Protein AF-A0A1B1MB91-F1 (afdb_monomer)

Secondary structure (DSSP, 8-state):
---------------------PPPPPPTT-TT----PPPHHHHHHHHHHHHHHHHHHHHTT-HHHHHHHHHHHHHHHHHH--HHHHHHHHHHHHHTGGGTTSHHHHHHHHHHHHHHHHHHHH--

Structure (mmCIF, N/CA/C/O backbone):
data_AF-A0A1B1MB91-F1
#
_entry.id   AF-A0A1B1MB91-F1
#
loop_
_atom_site.group_PDB
_atom_site.id
_atom_site.type_symbol
_atom_site.label_atom_id
_atom_site.label_alt_id
_atom_site.label_comp_id
_atom_site.label_asym_id
_atom_site.label_entity_id
_atom_site.label_seq_id
_atom_site.pdbx_PDB_ins_code
_atom_site.Cartn_x
_atom_site.Cartn_y
_atom_site.Cartn_z
_atom_site.occupancy
_atom_site.B_iso_or_equiv
_atom_site.auth_seq_id
_atom_site.auth_comp_id
_atom_site.auth_asym_id
_atom_site.auth_atom_id
_atom_site.pdbx_PDB_model_num
ATOM 1 N N . MET A 1 1 ? -16.618 -46.990 -65.727 1.00 43.12 1 MET A N 1
ATOM 2 C CA . MET A 1 1 ? -15.552 -47.905 -65.265 1.00 43.12 1 MET A CA 1
ATOM 3 C C . MET A 1 1 ? -15.217 -47.585 -63.818 1.00 43.12 1 MET A C 1
ATOM 5 O O . MET A 1 1 ? -15.466 -46.472 -63.380 1.00 43.12 1 MET A O 1
ATOM 9 N N . ALA A 1 2 ? -14.810 -48.610 -63.078 1.00 38.75 2 ALA A N 1
ATOM 10 C CA . ALA A 1 2 ? -14.982 -48.775 -61.641 1.00 38.75 2 ALA A CA 1
ATOM 11 C C . ALA A 1 2 ? -14.114 -47.879 -60.738 1.00 38.75 2 ALA A C 1
ATOM 13 O O . ALA A 1 2 ? -13.019 -47.460 -61.097 1.00 38.75 2 ALA A O 1
ATOM 14 N N . ARG A 1 3 ? -14.653 -47.680 -59.528 1.00 36.09 3 ARG A N 1
ATOM 15 C CA . ARG A 1 3 ? -14.016 -47.194 -58.298 1.00 36.09 3 ARG A CA 1
ATOM 16 C C . ARG A 1 3 ? -12.658 -47.855 -58.026 1.00 36.09 3 ARG A C 1
ATOM 18 O O . ARG A 1 3 ? -12.547 -49.072 -58.129 1.00 36.09 3 ARG A O 1
ATOM 25 N N . LEU A 1 4 ? -11.742 -47.084 -57.441 1.00 42.91 4 LEU A N 1
ATOM 26 C CA . LEU A 1 4 ? -10.888 -47.577 -56.361 1.00 42.91 4 LEU A CA 1
AT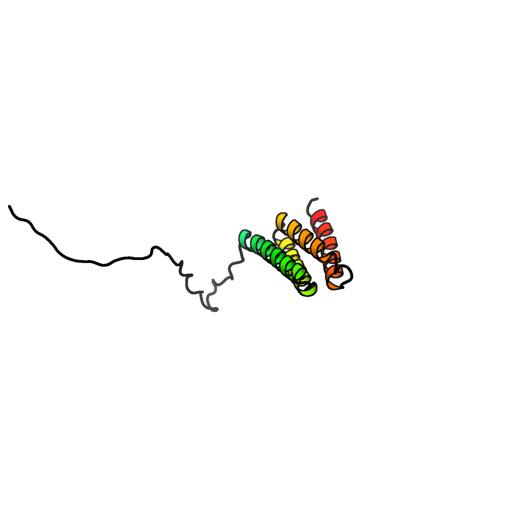OM 27 C C . LEU A 1 4 ? -11.162 -46.738 -55.111 1.00 42.91 4 LEU A C 1
ATOM 29 O O . LEU A 1 4 ? -10.829 -45.561 -55.023 1.00 42.91 4 LEU A O 1
ATOM 33 N N . VAL A 1 5 ? -11.860 -47.383 -54.181 1.00 40.69 5 VAL A N 1
ATOM 34 C CA . VAL A 1 5 ? -12.010 -46.998 -52.780 1.00 40.69 5 VAL A CA 1
ATOM 35 C C . VAL A 1 5 ? -10.723 -47.411 -52.072 1.00 40.69 5 VAL A C 1
ATOM 37 O O . VAL A 1 5 ? -10.333 -48.571 -52.172 1.00 40.69 5 VAL A O 1
ATOM 40 N N . GLN A 1 6 ? -10.100 -46.491 -51.338 1.00 45.09 6 GLN A N 1
ATOM 41 C CA . GLN A 1 6 ? -9.160 -46.828 -50.268 1.00 45.09 6 GLN A CA 1
ATOM 42 C C . GLN A 1 6 ? -9.819 -46.491 -48.918 1.00 45.09 6 GLN A C 1
ATOM 44 O O . GLN A 1 6 ? -10.372 -45.395 -48.784 1.00 45.09 6 GLN A O 1
ATOM 49 N N . PRO A 1 7 ? -9.816 -47.416 -47.940 1.00 42.47 7 PRO A N 1
ATOM 50 C CA . PRO A 1 7 ? -10.467 -47.241 -46.650 1.00 42.47 7 PRO A CA 1
ATOM 51 C C . PRO A 1 7 ? -9.495 -46.786 -45.549 1.00 42.47 7 PRO A C 1
ATOM 53 O O . PRO A 1 7 ? -8.340 -47.194 -45.508 1.00 42.47 7 PRO A O 1
ATOM 56 N N . GLY A 1 8 ? -10.047 -46.057 -44.577 1.00 36.44 8 GLY A N 1
ATOM 57 C CA . GLY A 1 8 ? -9.694 -46.229 -43.167 1.00 36.44 8 GLY A CA 1
ATOM 58 C C . GLY A 1 8 ? -8.633 -45.295 -42.587 1.00 36.44 8 GLY A C 1
ATOM 59 O O . GLY A 1 8 ? -7.445 -45.563 -42.677 1.00 36.44 8 GLY A O 1
ATOM 60 N N . ALA A 1 9 ? -9.091 -44.295 -41.831 1.00 38.28 9 ALA A N 1
ATOM 61 C CA . ALA A 1 9 ? -8.633 -44.082 -40.455 1.00 38.28 9 ALA A CA 1
ATOM 62 C C . ALA A 1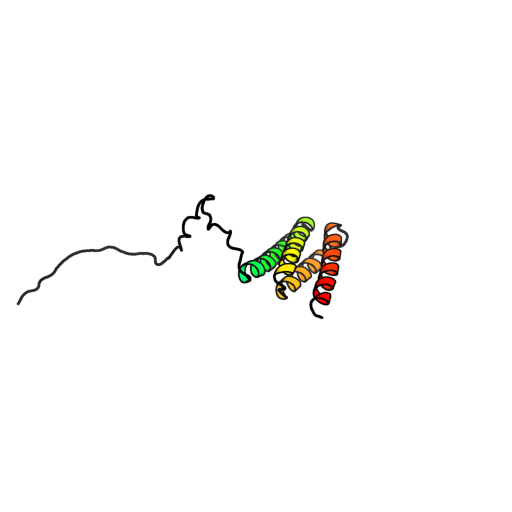 9 ? -9.557 -43.070 -39.766 1.00 38.28 9 ALA A C 1
ATOM 64 O O . ALA A 1 9 ? -9.400 -41.858 -39.883 1.00 38.28 9 ALA A O 1
ATOM 65 N N . ALA A 1 10 ? -10.534 -43.587 -39.025 1.00 45.62 10 ALA A N 1
ATOM 66 C CA . ALA A 1 10 ? -11.162 -42.829 -37.960 1.00 45.62 10 ALA A CA 1
ATOM 67 C C . ALA A 1 10 ? -10.105 -42.529 -36.888 1.00 45.62 10 ALA A C 1
ATOM 69 O O . ALA A 1 10 ? -9.483 -43.455 -36.368 1.00 45.62 10 ALA A O 1
ATOM 70 N N . ARG A 1 11 ? -9.932 -41.261 -36.517 1.00 40.66 11 ARG A N 1
ATOM 71 C CA . ARG A 1 11 ? -9.507 -40.895 -35.163 1.00 40.66 11 ARG A CA 1
ATOM 72 C C . ARG A 1 11 ? -9.838 -39.437 -34.897 1.00 40.66 11 ARG A C 1
ATOM 74 O O . ARG A 1 11 ? -9.354 -38.541 -35.578 1.00 40.66 11 ARG A O 1
ATOM 81 N N . GLY A 1 12 ? -10.713 -39.243 -33.916 1.00 44.34 12 GLY A N 1
ATOM 82 C CA . GLY A 1 12 ? -11.020 -37.935 -33.371 1.00 44.34 12 GLY A CA 1
ATOM 83 C C . GLY A 1 12 ? -9.781 -37.261 -32.786 1.00 44.34 12 GLY A C 1
ATOM 84 O O . GLY A 1 12 ? -8.895 -37.917 -32.248 1.00 44.34 12 GLY A O 1
ATOM 85 N N . LEU A 1 13 ? -9.783 -35.941 -32.896 1.00 45.41 13 LEU A N 1
ATOM 86 C CA . LEU A 1 13 ? -8.983 -34.962 -32.164 1.00 45.41 13 LEU A CA 1
ATOM 87 C C . LEU A 1 13 ? -9.951 -33.773 -32.035 1.00 45.41 13 LEU A C 1
ATOM 89 O O . LEU A 1 13 ? -10.164 -33.053 -33.000 1.00 45.41 13 LEU A O 1
ATOM 93 N N . GLN A 1 14 ? -10.828 -33.681 -31.032 1.00 45.28 14 GLN A N 1
ATOM 94 C CA . GLN A 1 14 ? -10.548 -33.480 -29.607 1.00 45.28 14 GLN A CA 1
ATOM 95 C C . GLN A 1 14 ? -9.486 -32.403 -29.372 1.00 45.28 14 GLN A C 1
ATOM 97 O O . GLN A 1 14 ? -8.299 -32.635 -29.554 1.00 45.28 14 GLN A O 1
ATOM 102 N N . GLY A 1 15 ? -9.965 -31.246 -28.905 1.00 42.81 15 GLY A N 1
ATOM 103 C CA . GLY A 1 15 ? -9.252 -30.415 -27.941 1.00 42.81 15 GLY A CA 1
ATOM 104 C C . GLY A 1 15 ? -8.083 -29.606 -28.483 1.00 42.81 15 GLY A C 1
ATOM 105 O O . GLY A 1 15 ? -6.936 -29.863 -28.142 1.00 42.81 15 GLY A O 1
ATOM 106 N N . GLN A 1 16 ? -8.382 -28.529 -29.201 1.00 44.25 16 GLN A N 1
ATOM 107 C CA . GLN A 1 16 ? -7.479 -27.382 -29.305 1.00 44.25 16 GLN A CA 1
ATOM 108 C C . GLN A 1 16 ? -7.445 -26.614 -27.970 1.00 44.25 16 GLN A C 1
ATOM 110 O O . GLN A 1 16 ? -7.954 -25.508 -27.840 1.00 44.25 16 GLN A O 1
ATOM 115 N N . HIS A 1 17 ? -6.848 -27.236 -26.957 1.00 38.62 17 HIS A N 1
ATOM 116 C CA . HIS A 1 17 ? -6.293 -26.545 -25.802 1.00 38.62 17 HIS A CA 1
ATOM 117 C C . HIS A 1 17 ? -4.788 -26.762 -25.866 1.00 38.62 17 HIS A C 1
ATOM 119 O O . HIS A 1 17 ? -4.260 -27.743 -25.345 1.00 38.62 17 HIS A O 1
ATOM 125 N N . ALA A 1 18 ? -4.101 -25.854 -26.559 1.00 37.78 18 ALA A N 1
ATOM 126 C CA . ALA A 1 18 ? -2.661 -25.712 -26.442 1.00 37.78 18 ALA A CA 1
ATOM 127 C C . ALA A 1 18 ? -2.361 -25.296 -24.996 1.00 37.78 18 ALA A C 1
ATOM 129 O O . ALA A 1 18 ? -2.372 -24.119 -24.647 1.00 37.78 18 ALA A O 1
ATOM 130 N N . VAL A 1 19 ? -2.170 -26.283 -24.122 1.00 46.06 19 VAL A N 1
ATOM 131 C CA . VAL A 1 19 ? -1.533 -26.065 -22.829 1.00 46.06 19 VAL A CA 1
ATOM 132 C C . VAL A 1 19 ? -0.081 -25.789 -23.174 1.00 46.06 19 VAL A C 1
ATOM 134 O O . VAL A 1 19 ? 0.657 -26.697 -23.551 1.00 46.06 19 VAL A O 1
ATOM 137 N N . GLU A 1 20 ? 0.292 -24.514 -23.164 1.00 47.09 20 GLU A N 1
ATOM 138 C CA . GLU A 1 20 ? 1.656 -24.068 -23.401 1.00 47.09 20 GLU A CA 1
ATOM 139 C C . GLU A 1 20 ? 2.560 -24.691 -22.334 1.00 47.09 20 GLU A C 1
ATOM 141 O O . GLU A 1 20 ? 2.661 -24.230 -21.194 1.00 47.09 20 GLU A O 1
ATOM 146 N N . GLY A 1 21 ? 3.148 -25.833 -22.692 1.00 42.62 21 GLY A N 1
ATOM 147 C CA . GLY A 1 21 ? 4.100 -26.555 -21.876 1.00 42.62 21 GLY A CA 1
ATOM 148 C C . GLY A 1 21 ? 5.309 -25.664 -21.676 1.00 42.62 21 GLY A C 1
ATOM 149 O O . GLY A 1 21 ? 6.123 -25.495 -22.581 1.00 42.62 21 GLY A O 1
ATOM 150 N N . ARG A 1 22 ? 5.420 -25.073 -20.484 1.00 54.06 22 ARG A N 1
ATOM 151 C CA . ARG A 1 22 ? 6.628 -24.367 -20.069 1.00 54.06 22 ARG A CA 1
ATOM 152 C C . ARG A 1 22 ? 7.818 -25.311 -20.296 1.00 54.06 22 ARG A C 1
ATOM 154 O O . ARG A 1 22 ? 7.792 -26.409 -19.736 1.00 54.06 22 ARG A O 1
ATOM 161 N N . PRO A 1 23 ? 8.834 -24.924 -21.093 1.00 56.25 23 PRO A N 1
ATOM 162 C CA . PRO A 1 23 ? 10.011 -25.761 -21.281 1.00 56.25 23 PRO A CA 1
ATOM 163 C C . PRO A 1 23 ? 10.615 -26.101 -19.910 1.00 56.25 23 PRO A C 1
ATOM 165 O O . PRO A 1 23 ? 10.542 -25.264 -18.997 1.00 56.25 23 PRO A O 1
ATOM 168 N N . PRO A 1 24 ? 11.169 -27.316 -19.729 1.00 57.56 24 PRO A N 1
ATOM 169 C CA . PRO A 1 24 ? 11.771 -27.706 -18.462 1.00 57.56 24 PRO A CA 1
ATOM 170 C C . PRO A 1 24 ? 12.836 -26.676 -18.082 1.00 57.56 24 PRO A C 1
ATOM 172 O O . PRO A 1 24 ? 13.654 -26.280 -18.914 1.00 57.56 24 PRO A O 1
ATOM 175 N N . ALA A 1 25 ? 12.783 -26.192 -16.840 1.00 60.03 25 ALA A N 1
ATOM 176 C CA . ALA A 1 25 ? 13.737 -25.199 -16.371 1.00 60.03 25 ALA A CA 1
ATOM 177 C C . ALA A 1 25 ? 15.161 -25.781 -16.470 1.00 60.03 25 ALA A C 1
ATOM 179 O O . ALA A 1 25 ? 15.373 -26.907 -16.003 1.00 60.03 25 ALA A O 1
ATOM 180 N N . PRO A 1 26 ? 16.133 -25.057 -17.058 1.00 61.66 26 PRO A N 1
ATOM 181 C CA . PRO A 1 26 ? 17.517 -25.506 -17.053 1.00 61.66 26 PRO A CA 1
ATOM 182 C C . PRO A 1 26 ? 17.988 -25.639 -15.601 1.00 61.66 26 PRO A C 1
ATOM 184 O O . PRO A 1 26 ? 17.687 -24.796 -14.751 1.00 61.66 26 PRO A O 1
ATOM 187 N N . GLY A 1 27 ? 18.673 -26.742 -15.299 1.00 66.31 27 GLY A N 1
ATOM 188 C CA . GLY A 1 27 ? 19.151 -27.032 -13.950 1.00 66.31 27 GLY A CA 1
ATOM 189 C C . GLY A 1 27 ? 20.165 -25.990 -13.451 1.00 66.31 27 GLY A C 1
ATOM 190 O O . GLY A 1 27 ? 20.774 -25.280 -14.250 1.00 66.31 27 GLY A O 1
ATOM 191 N N . PRO A 1 28 ? 20.429 -25.933 -12.133 1.00 62.56 28 PRO A N 1
ATOM 192 C CA . PRO A 1 28 ? 21.251 -24.899 -11.483 1.00 62.56 28 PRO A CA 1
ATOM 193 C C . PRO A 1 28 ? 22.738 -24.871 -11.898 1.00 62.56 28 PRO A C 1
ATOM 195 O O . PRO A 1 28 ? 23.516 -24.119 -11.319 1.00 62.56 28 PRO A O 1
ATOM 198 N N . ARG A 1 29 ? 23.152 -25.696 -12.871 1.00 63.41 29 ARG A N 1
ATOM 199 C CA . ARG A 1 29 ? 24.528 -25.796 -13.383 1.00 63.41 29 ARG A CA 1
ATOM 200 C C . ARG A 1 29 ? 24.713 -25.196 -14.782 1.00 63.41 29 ARG A C 1
ATOM 202 O O . ARG A 1 29 ? 25.818 -25.264 -15.305 1.00 63.41 29 ARG A O 1
ATOM 209 N N . ASP A 1 30 ? 23.666 -24.632 -15.385 1.00 60.53 30 ASP A N 1
ATOM 210 C CA . ASP A 1 30 ? 23.772 -23.934 -16.668 1.00 60.53 30 ASP A CA 1
ATOM 211 C C . ASP A 1 30 ? 24.321 -22.500 -16.460 1.00 60.53 30 ASP A C 1
ATOM 213 O O . ASP A 1 30 ? 23.675 -21.703 -15.772 1.00 60.53 30 ASP A O 1
ATOM 217 N N . PRO A 1 31 ? 25.484 -22.125 -17.036 1.00 58.38 31 PRO A N 1
ATOM 218 C CA . PRO A 1 31 ? 26.018 -20.761 -16.957 1.00 58.38 31 PRO A CA 1
ATOM 219 C C . PRO A 1 31 ? 25.090 -19.695 -17.568 1.00 58.38 31 PRO A C 1
ATOM 221 O O . PRO A 1 31 ? 25.231 -18.509 -17.263 1.00 58.38 31 PRO A O 1
ATOM 224 N N . ALA A 1 32 ? 24.146 -20.099 -18.426 1.00 59.53 32 ALA A N 1
ATOM 225 C CA . ALA A 1 32 ? 23.151 -19.232 -19.049 1.00 59.53 32 ALA A CA 1
ATOM 226 C C . ALA A 1 32 ? 21.882 -19.046 -18.199 1.00 59.53 32 ALA A C 1
ATOM 228 O O . ALA A 1 32 ? 21.032 -18.217 -18.542 1.00 59.53 32 ALA A O 1
ATOM 229 N N . TRP A 1 33 ? 21.745 -19.755 -17.070 1.00 56.50 33 TRP A N 1
ATOM 230 C CA . TRP A 1 33 ? 20.660 -19.508 -16.126 1.00 56.50 33 TRP A CA 1
ATOM 231 C C . TRP A 1 33 ? 20.865 -18.128 -15.475 1.00 56.50 33 TRP A C 1
ATOM 233 O O . TRP A 1 33 ? 21.611 -17.919 -14.519 1.00 56.50 33 TRP A O 1
ATOM 243 N N . ARG A 1 34 ? 20.181 -17.125 -16.025 1.00 61.41 34 ARG A N 1
ATOM 244 C CA . ARG A 1 34 ? 19.869 -15.890 -15.310 1.00 61.41 34 ARG A CA 1
ATOM 245 C C . ARG A 1 34 ? 18.376 -15.920 -15.014 1.00 61.41 34 ARG A C 1
ATOM 247 O O . ARG A 1 34 ? 17.597 -16.036 -15.962 1.00 61.41 34 ARG A O 1
ATOM 254 N N . PRO A 1 35 ? 17.942 -15.806 -13.745 1.00 61.84 35 PRO A N 1
ATOM 255 C CA . PRO A 1 35 ? 16.523 -15.717 -13.447 1.00 61.84 35 PRO A CA 1
ATOM 256 C C . PRO A 1 35 ? 15.934 -14.553 -14.242 1.00 61.84 35 PRO A C 1
ATOM 258 O O . PRO A 1 35 ? 16.396 -13.411 -14.147 1.00 61.84 35 PRO A O 1
ATOM 261 N N . ARG A 1 36 ? 14.938 -14.866 -15.076 1.00 60.38 36 ARG A N 1
ATOM 262 C CA . ARG A 1 36 ? 14.258 -13.890 -15.921 1.00 60.38 36 ARG A CA 1
ATOM 263 C C . ARG A 1 36 ? 13.652 -12.835 -15.001 1.00 60.38 36 ARG A C 1
ATOM 265 O O . ARG A 1 36 ? 12.711 -13.117 -14.261 1.00 60.38 36 ARG A O 1
ATOM 272 N N . ARG A 1 37 ? 14.215 -11.622 -15.008 1.00 56.53 37 ARG A N 1
ATOM 273 C CA . ARG A 1 37 ? 13.642 -10.500 -14.259 1.00 56.53 37 ARG A CA 1
ATOM 274 C C . ARG A 1 37 ? 12.207 -10.304 -14.761 1.00 56.53 37 ARG A C 1
ATOM 276 O O . ARG A 1 37 ? 12.006 -10.301 -15.978 1.00 56.53 37 ARG A O 1
ATOM 283 N N . PRO A 1 38 ? 11.206 -10.164 -13.876 1.00 58.31 38 PRO A N 1
ATOM 284 C CA . PRO A 1 38 ? 9.846 -9.913 -14.326 1.00 58.31 38 PRO A CA 1
ATOM 285 C C . PRO A 1 38 ? 9.835 -8.628 -15.158 1.00 58.31 38 PRO A C 1
ATOM 287 O O . PRO A 1 38 ? 10.441 -7.629 -14.754 1.00 58.31 38 PRO A O 1
ATOM 290 N N . GLY A 1 39 ? 9.194 -8.699 -16.328 1.00 59.16 39 GLY A N 1
ATOM 291 C CA . GLY A 1 39 ? 8.951 -7.544 -17.191 1.00 59.16 39 GLY A CA 1
ATOM 292 C C . GLY A 1 39 ? 8.076 -6.494 -16.493 1.00 59.16 39 GLY A C 1
ATOM 293 O O . GLY A 1 39 ? 7.443 -6.821 -15.484 1.00 59.16 39 GLY A O 1
ATOM 294 N N . PRO A 1 40 ? 8.052 -5.253 -17.001 1.00 57.25 40 PRO A N 1
ATOM 295 C CA . PRO A 1 40 ? 7.367 -4.115 -16.376 1.00 57.25 40 PRO A CA 1
ATOM 296 C C . PRO A 1 40 ? 5.883 -4.403 -16.095 1.00 57.25 40 PRO A C 1
ATOM 298 O O . PRO A 1 40 ? 5.468 -4.340 -14.942 1.00 57.25 40 PRO A O 1
ATOM 301 N N . GLU A 1 41 ? 5.163 -4.947 -17.077 1.00 60.94 41 GLU A N 1
ATOM 302 C CA . GLU A 1 41 ? 3.771 -5.426 -16.980 1.00 60.94 41 GLU A CA 1
ATOM 303 C C . GLU A 1 41 ? 3.492 -6.332 -15.757 1.00 60.94 41 GLU A C 1
ATOM 305 O O . GLU A 1 41 ? 2.490 -6.191 -15.060 1.00 60.94 41 GLU A O 1
ATOM 310 N N . ARG A 1 42 ? 4.414 -7.254 -15.438 1.00 60.94 42 ARG A N 1
ATOM 311 C CA . ARG A 1 42 ? 4.287 -8.192 -14.311 1.00 60.94 42 ARG A CA 1
ATOM 312 C C . ARG A 1 42 ? 4.577 -7.517 -12.976 1.00 60.94 42 ARG A C 1
ATOM 314 O O . ARG A 1 42 ? 4.083 -7.971 -11.950 1.00 60.94 42 ARG A O 1
ATOM 321 N N . ARG A 1 43 ? 5.398 -6.465 -12.972 1.00 61.50 43 ARG A N 1
ATOM 322 C CA . ARG A 1 43 ? 5.700 -5.679 -11.770 1.00 61.50 43 ARG A CA 1
ATOM 323 C C . ARG A 1 43 ? 4.567 -4.709 -11.453 1.00 61.50 43 ARG A C 1
ATOM 325 O O . ARG A 1 43 ? 4.223 -4.575 -10.287 1.00 61.50 43 ARG A O 1
ATOM 332 N N . GLU A 1 44 ? 3.976 -4.102 -12.478 1.00 65.50 44 GLU A N 1
ATOM 333 C CA . GLU A 1 44 ? 2.789 -3.247 -12.379 1.00 65.50 44 GLU A CA 1
ATOM 334 C C . GLU A 1 44 ? 1.580 -4.045 -11.875 1.00 65.50 44 GLU A C 1
ATOM 336 O O . GLU A 1 44 ? 0.954 -3.658 -10.889 1.00 65.50 44 GLU A O 1
ATOM 341 N N . ALA A 1 45 ? 1.322 -5.220 -12.463 1.00 71.00 45 ALA A N 1
ATOM 342 C CA . ALA A 1 45 ? 0.269 -6.122 -11.998 1.00 71.00 45 ALA A CA 1
ATOM 343 C C . ALA A 1 45 ? 0.481 -6.571 -10.540 1.00 71.00 45 ALA A C 1
ATOM 345 O O . ALA A 1 45 ? -0.480 -6.673 -9.782 1.00 71.00 45 ALA A O 1
ATOM 346 N N . ALA A 1 46 ? 1.732 -6.795 -10.116 1.00 76.12 46 ALA A N 1
ATOM 347 C CA . ALA A 1 46 ? 2.033 -7.163 -8.733 1.00 76.12 46 ALA A CA 1
ATOM 348 C C . ALA A 1 46 ? 1.657 -6.057 -7.734 1.00 76.12 46 ALA A C 1
ATOM 350 O O . ALA A 1 46 ? 1.121 -6.365 -6.674 1.00 76.12 46 ALA A O 1
ATOM 351 N N . THR A 1 47 ? 1.887 -4.783 -8.069 1.00 77.56 47 THR A N 1
ATOM 352 C CA . THR A 1 47 ? 1.459 -3.655 -7.227 1.00 77.56 47 THR A CA 1
ATOM 353 C C . THR A 1 47 ? -0.058 -3.621 -7.064 1.00 77.56 47 THR A C 1
ATOM 355 O O . THR A 1 47 ? -0.543 -3.445 -5.949 1.00 77.56 47 THR A O 1
ATOM 358 N N . VAL A 1 48 ? -0.805 -3.811 -8.155 1.00 79.31 48 VAL A N 1
ATOM 359 C CA . VAL A 1 48 ? -2.276 -3.810 -8.123 1.00 79.31 48 VAL A CA 1
ATOM 360 C C . VAL A 1 48 ? -2.796 -4.952 -7.250 1.00 79.31 48 VAL A C 1
ATOM 362 O O . VAL A 1 48 ? -3.575 -4.706 -6.336 1.00 79.31 48 VAL A O 1
ATOM 365 N N . ILE A 1 49 ? -2.280 -6.171 -7.442 1.00 85.81 49 ILE A N 1
ATOM 366 C CA . ILE A 1 49 ? -2.665 -7.348 -6.646 1.00 85.81 49 ILE A CA 1
ATOM 367 C C . ILE A 1 49 ? -2.371 -7.137 -5.154 1.00 85.81 49 ILE A C 1
ATOM 369 O O . ILE A 1 49 ? -3.189 -7.488 -4.308 1.00 85.81 49 ILE A O 1
ATOM 373 N N . LEU A 1 50 ? -1.215 -6.557 -4.813 1.00 85.62 50 LEU A N 1
ATOM 374 C CA . LEU A 1 50 ? -0.864 -6.257 -3.422 1.00 85.62 50 LEU A CA 1
ATOM 375 C C . LEU A 1 50 ? -1.795 -5.199 -2.811 1.00 85.62 50 LEU A C 1
ATOM 377 O O . LEU A 1 50 ? -2.162 -5.325 -1.646 1.00 85.62 50 LEU A O 1
ATOM 381 N N . GLY A 1 51 ? -2.201 -4.190 -3.585 1.00 84.75 51 GLY A N 1
ATOM 382 C CA . GLY A 1 51 ? -3.190 -3.200 -3.154 1.00 84.75 51 GLY A CA 1
ATOM 383 C C . GLY A 1 51 ? -4.570 -3.814 -2.912 1.00 84.75 51 GLY A C 1
ATOM 384 O O . GLY A 1 51 ? -5.187 -3.546 -1.885 1.00 84.75 51 GLY A O 1
ATOM 385 N N . ASP A 1 52 ? -5.024 -4.685 -3.812 1.00 87.19 52 ASP A N 1
ATOM 386 C CA . ASP A 1 52 ? -6.324 -5.347 -3.684 1.00 87.19 52 ASP A CA 1
ATOM 387 C C . ASP A 1 52 ? -6.346 -6.319 -2.483 1.00 87.19 52 ASP A C 1
ATOM 389 O O . ASP A 1 52 ? -7.315 -6.337 -1.726 1.00 87.19 52 ASP A O 1
ATOM 393 N N . LEU A 1 53 ? -5.258 -7.062 -2.231 1.00 89.06 53 LEU A N 1
ATOM 394 C CA . LEU A 1 53 ? -5.119 -7.890 -1.022 1.00 89.06 53 LEU A CA 1
ATOM 395 C C . LEU A 1 53 ? -5.167 -7.044 0.252 1.00 89.06 53 LEU A C 1
ATOM 397 O O . LEU A 1 53 ? -5.865 -7.398 1.196 1.00 89.06 53 LEU A O 1
ATOM 401 N N . ALA A 1 54 ? -4.475 -5.904 0.275 1.00 86.12 54 ALA A N 1
ATOM 402 C CA . ALA A 1 54 ? -4.508 -5.013 1.429 1.00 86.12 54 ALA A CA 1
ATOM 403 C C . ALA A 1 54 ? -5.925 -4.486 1.719 1.00 86.12 54 ALA A C 1
ATOM 405 O O . ALA A 1 54 ? -6.299 -4.346 2.883 1.00 86.12 54 ALA A O 1
ATOM 406 N N . ALA A 1 55 ? -6.724 -4.233 0.677 1.00 85.19 55 ALA A N 1
ATOM 407 C CA . ALA A 1 55 ? -8.117 -3.817 0.821 1.00 85.19 55 ALA A CA 1
ATOM 408 C C . ALA A 1 55 ? -9.003 -4.935 1.397 1.00 85.19 55 ALA A C 1
ATOM 410 O O . ALA A 1 55 ? -9.854 -4.658 2.241 1.00 85.19 55 ALA A O 1
ATOM 411 N N . VAL A 1 56 ? -8.781 -6.191 0.988 1.00 91.06 56 VAL A N 1
ATOM 412 C CA . VAL A 1 56 ? -9.484 -7.356 1.554 1.00 91.06 56 VAL A CA 1
ATOM 413 C C . VAL A 1 56 ? -9.194 -7.495 3.048 1.00 91.06 56 VAL A C 1
ATOM 415 O O . VAL A 1 56 ? -10.132 -7.612 3.831 1.00 91.06 56 VAL A O 1
ATOM 418 N N . GLU A 1 57 ? -7.927 -7.415 3.458 1.00 88.94 57 GLU A N 1
ATOM 419 C CA . GLU A 1 57 ? -7.559 -7.534 4.877 1.00 88.94 57 GLU A CA 1
ATOM 420 C C . GLU A 1 57 ? -8.089 -6.360 5.714 1.00 88.94 57 GLU A C 1
ATOM 422 O O . GLU A 1 57 ? -8.579 -6.550 6.827 1.00 88.94 57 GLU A O 1
ATOM 427 N N . ALA A 1 58 ? -8.078 -5.141 5.160 1.00 84.38 58 ALA A N 1
ATOM 428 C CA . ALA A 1 58 ? -8.672 -3.982 5.823 1.00 84.38 58 ALA A CA 1
ATOM 429 C C . ALA A 1 58 ? -10.188 -4.158 6.020 1.00 84.38 58 ALA A C 1
ATOM 431 O O . ALA A 1 58 ? -10.710 -3.841 7.088 1.00 84.38 58 ALA A O 1
ATOM 432 N N . ALA A 1 59 ? -10.889 -4.705 5.021 1.00 84.94 59 ALA A N 1
ATOM 433 C CA . ALA A 1 59 ? -12.310 -5.032 5.124 1.00 84.94 59 ALA A CA 1
ATOM 434 C C . ALA A 1 59 ? -12.586 -6.178 6.115 1.00 84.94 59 ALA A C 1
ATOM 436 O O . ALA A 1 59 ? -13.654 -6.214 6.722 1.00 84.94 59 ALA A O 1
ATOM 437 N N . ALA A 1 60 ? -11.623 -7.082 6.311 1.00 88.44 60 ALA A N 1
ATOM 438 C CA . ALA A 1 60 ? -11.669 -8.142 7.316 1.00 88.44 60 ALA A CA 1
ATOM 439 C C . ALA A 1 60 ? -11.283 -7.671 8.735 1.00 88.44 60 ALA A C 1
ATOM 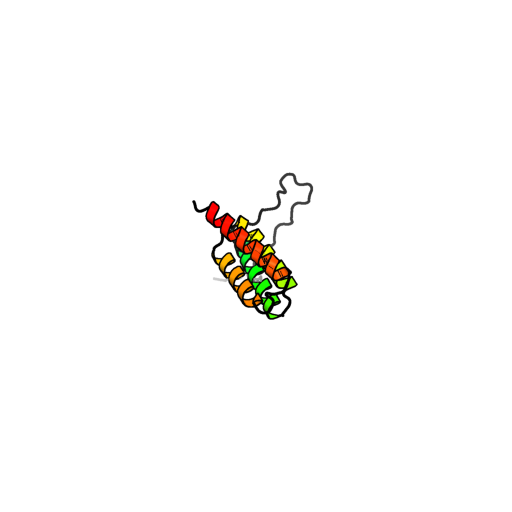441 O O . ALA A 1 60 ? -11.250 -8.487 9.654 1.00 88.44 60 ALA A O 1
ATOM 442 N N . SER A 1 61 ? -11.004 -6.374 8.931 1.00 85.25 61 SER A N 1
ATOM 443 C CA . SER A 1 61 ? -10.491 -5.809 10.188 1.00 85.25 61 SER A CA 1
ATOM 444 C C . SER A 1 61 ? -9.175 -6.444 10.666 1.00 85.25 61 SER A C 1
ATOM 446 O O . SER A 1 61 ? -8.919 -6.491 11.869 1.00 85.25 61 SER A O 1
ATOM 448 N N . ASP A 1 62 ? -8.312 -6.870 9.734 1.00 89.81 62 ASP A N 1
ATOM 449 C CA . ASP A 1 62 ? -6.906 -7.210 9.994 1.00 89.81 62 ASP A CA 1
ATOM 450 C C . ASP A 1 62 ? -5.987 -6.061 9.517 1.00 89.81 62 ASP A C 1
ATOM 452 O O . ASP A 1 62 ? -5.440 -6.082 8.403 1.00 89.81 62 ASP A O 1
ATOM 456 N N . PRO A 1 63 ? -5.807 -5.005 10.337 1.00 84.25 63 PRO A N 1
ATOM 457 C CA . PRO A 1 63 ? -5.001 -3.850 9.959 1.00 84.25 63 PRO A CA 1
ATOM 458 C C . PRO A 1 63 ? -3.510 -4.188 9.812 1.00 84.25 63 PRO A C 1
ATOM 460 O O . PRO A 1 63 ? -2.809 -3.526 9.044 1.00 84.25 63 PRO A O 1
ATOM 463 N N . GLU A 1 64 ? -2.999 -5.214 10.498 1.00 88.31 64 GLU A N 1
ATOM 464 C CA . GLU A 1 64 ? -1.597 -5.622 10.380 1.00 88.31 64 GLU A CA 1
ATOM 465 C C . GLU A 1 64 ? -1.309 -6.264 9.022 1.00 88.31 64 GLU A C 1
ATOM 467 O O . GLU A 1 64 ? -0.331 -5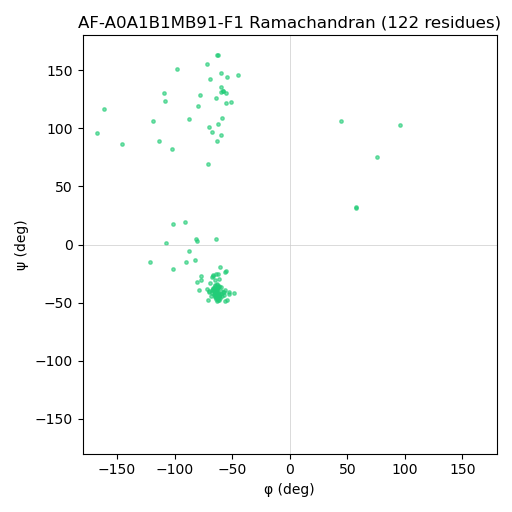.900 8.358 1.00 88.31 64 GLU A O 1
ATOM 472 N N . ALA A 1 65 ? -2.152 -7.203 8.582 1.00 86.81 65 ALA A N 1
ATOM 473 C CA . ALA A 1 65 ? -2.015 -7.818 7.268 1.00 86.81 65 ALA A CA 1
ATOM 474 C C . ALA A 1 65 ? -2.202 -6.786 6.149 1.00 86.81 65 ALA A C 1
ATOM 476 O O . ALA A 1 65 ? -1.383 -6.742 5.223 1.00 86.81 65 ALA A O 1
ATOM 477 N N . ALA A 1 66 ? -3.185 -5.892 6.288 1.00 86.06 66 ALA A N 1
ATOM 478 C CA . ALA A 1 66 ? -3.401 -4.791 5.356 1.00 86.06 66 ALA A CA 1
ATOM 479 C C . ALA A 1 66 ? -2.152 -3.905 5.211 1.00 86.06 66 ALA A C 1
ATOM 481 O O . ALA A 1 66 ? -1.683 -3.660 4.095 1.00 86.06 66 ALA A O 1
ATOM 482 N N . CYS A 1 67 ? -1.547 -3.486 6.328 1.00 87.50 67 CYS A N 1
ATOM 483 C CA . CYS A 1 67 ? -0.342 -2.655 6.303 1.00 87.50 67 CYS A CA 1
ATOM 484 C C . CYS A 1 67 ? 0.852 -3.388 5.678 1.00 87.50 67 CYS A C 1
ATOM 486 O O . CYS A 1 67 ? 1.583 -2.797 4.881 1.00 87.50 67 CYS A O 1
ATOM 488 N N . ARG A 1 68 ? 1.035 -4.688 5.956 1.00 90.69 68 ARG A N 1
ATOM 489 C CA . ARG A 1 68 ? 2.102 -5.489 5.325 1.00 90.69 68 ARG A CA 1
ATOM 490 C C . ARG A 1 68 ? 1.978 -5.522 3.802 1.00 90.69 68 ARG A C 1
ATOM 492 O O . ARG A 1 68 ? 2.986 -5.376 3.107 1.00 90.69 68 ARG A O 1
ATOM 499 N N . TYR A 1 69 ? 0.771 -5.717 3.274 1.00 89.06 69 TYR A N 1
ATOM 500 C CA . TYR A 1 69 ? 0.547 -5.726 1.828 1.00 89.06 69 TYR A CA 1
ATOM 501 C C . TYR A 1 69 ? 0.697 -4.330 1.210 1.00 89.06 69 TYR A C 1
ATOM 503 O O . TYR A 1 69 ? 1.357 -4.200 0.177 1.00 89.06 69 TYR A O 1
ATOM 511 N N . ALA A 1 70 ? 0.196 -3.285 1.873 1.00 87.06 70 ALA A N 1
ATOM 512 C CA . ALA A 1 70 ? 0.333 -1.900 1.421 1.00 87.06 70 ALA A CA 1
ATOM 513 C C . ALA A 1 70 ? 1.804 -1.452 1.340 1.00 87.06 70 ALA A C 1
ATOM 515 O O . ALA A 1 70 ? 2.224 -0.862 0.346 1.00 87.06 70 ALA A O 1
ATOM 516 N N . VAL A 1 71 ? 2.620 -1.806 2.336 1.00 87.88 71 VAL A N 1
ATOM 517 C CA . VAL A 1 71 ? 4.066 -1.540 2.329 1.00 87.88 71 VAL A CA 1
ATOM 518 C C . VAL A 1 71 ? 4.763 -2.254 1.169 1.00 87.88 71 VAL A C 1
ATOM 520 O O . VAL A 1 71 ? 5.560 -1.648 0.456 1.00 87.88 71 VAL A O 1
ATOM 523 N N . ARG A 1 72 ? 4.431 -3.525 0.919 1.00 87.00 72 ARG A N 1
ATOM 524 C CA . ARG A 1 72 ? 4.985 -4.272 -0.222 1.00 87.00 72 ARG A CA 1
ATOM 525 C C . ARG A 1 72 ? 4.584 -3.667 -1.569 1.00 87.00 72 ARG A C 1
ATOM 527 O O . ARG A 1 72 ? 5.372 -3.720 -2.513 1.00 87.00 72 ARG A O 1
ATOM 534 N N .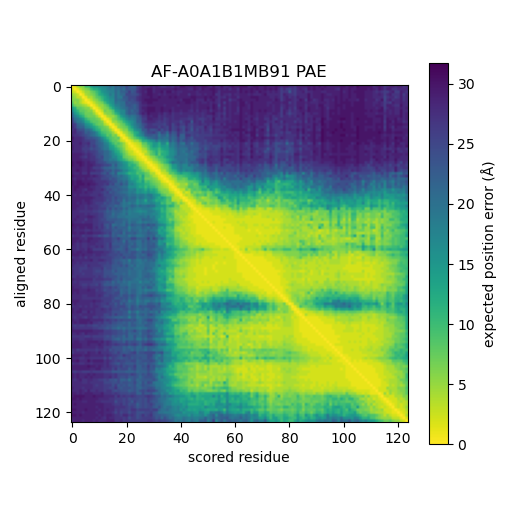 ALA A 1 73 ? 3.377 -3.108 -1.668 1.00 84.94 73 ALA A N 1
ATOM 535 C CA . ALA A 1 73 ? 2.932 -2.388 -2.856 1.00 84.94 73 ALA A CA 1
ATOM 536 C C . ALA A 1 73 ? 3.757 -1.107 -3.071 1.00 84.94 73 ALA A C 1
ATOM 538 O O . ALA A 1 73 ? 4.200 -0.858 -4.194 1.00 84.94 73 ALA A O 1
ATOM 539 N N . LEU A 1 74 ? 4.032 -0.347 -2.002 1.00 80.88 74 LEU A N 1
ATOM 540 C CA . LEU A 1 74 ? 4.896 0.841 -2.039 1.00 80.88 74 LEU A CA 1
ATOM 541 C C . LEU A 1 74 ? 6.329 0.508 -2.478 1.00 80.88 74 LEU A C 1
ATOM 543 O O . LEU A 1 74 ? 6.851 1.153 -3.387 1.00 80.88 74 LEU A O 1
ATOM 547 N N . ASP A 1 75 ? 6.927 -0.554 -1.931 1.00 81.38 75 ASP A N 1
ATOM 548 C CA . ASP A 1 75 ? 8.276 -0.999 -2.316 1.00 81.38 75 ASP A CA 1
ATOM 549 C C . ASP A 1 75 ? 8.352 -1.394 -3.812 1.00 81.38 75 ASP A C 1
ATOM 551 O O . ASP A 1 75 ? 9.396 -1.275 -4.461 1.00 81.38 75 ASP A O 1
ATOM 555 N N . GLN A 1 76 ? 7.248 -1.878 -4.396 1.00 74.94 76 GLN A N 1
ATOM 556 C CA . GLN A 1 76 ? 7.177 -2.159 -5.833 1.00 74.94 76 GLN A CA 1
ATOM 557 C C . GLN A 1 76 ? 6.920 -0.914 -6.682 1.00 74.94 76 GLN A C 1
ATOM 559 O O . GLN A 1 76 ? 7.450 -0.831 -7.791 1.00 74.94 76 GLN A O 1
ATOM 564 N N . LEU A 1 77 ? 6.179 0.063 -6.160 1.00 74.50 77 LEU A N 1
ATOM 565 C CA . LEU A 1 77 ? 5.931 1.344 -6.821 1.00 74.50 77 LEU A CA 1
ATOM 566 C C . LEU A 1 77 ? 7.195 2.178 -7.002 1.00 74.50 77 LEU A C 1
ATOM 568 O O . LEU A 1 77 ? 7.349 2.790 -8.057 1.00 74.50 77 LEU A O 1
ATOM 572 N N . GLU A 1 78 ? 8.138 2.129 -6.058 1.00 67.94 78 GLU A N 1
ATOM 573 C CA . GLU A 1 78 ? 9.463 2.760 -6.210 1.00 67.94 78 GLU A CA 1
ATOM 574 C C . GLU A 1 78 ? 10.210 2.299 -7.474 1.00 67.94 78 GLU A C 1
ATOM 576 O O . GLU A 1 78 ? 11.090 2.992 -7.986 1.00 67.94 78 GLU A O 1
ATOM 581 N N . ARG A 1 79 ? 9.865 1.119 -8.001 1.00 67.19 79 ARG A N 1
ATOM 582 C CA . ARG A 1 79 ? 10.558 0.490 -9.132 1.00 67.19 79 ARG A CA 1
ATOM 583 C C . ARG A 1 79 ? 9.834 0.656 -10.461 1.00 67.19 79 ARG A C 1
ATOM 585 O O . ARG A 1 79 ? 10.472 0.477 -11.495 1.00 67.19 79 ARG A O 1
ATOM 592 N N . THR A 1 80 ? 8.530 0.925 -10.449 1.00 65.50 80 THR A N 1
ATOM 593 C CA . THR A 1 80 ? 7.692 0.973 -11.661 1.00 65.50 80 THR A CA 1
ATOM 594 C C . THR A 1 80 ? 7.001 2.305 -11.894 1.00 65.50 80 THR A C 1
ATOM 596 O O . THR A 1 80 ? 6.558 2.532 -13.013 1.00 65.50 80 THR A O 1
ATOM 599 N N . TRP A 1 81 ? 6.928 3.191 -10.895 1.00 64.75 81 TRP A N 1
ATOM 600 C CA . TRP A 1 81 ? 6.380 4.544 -11.054 1.00 64.75 81 TRP A CA 1
ATOM 601 C C . TRP A 1 81 ? 4.931 4.571 -11.571 1.00 64.75 81 TRP A C 1
ATOM 603 O O . TRP A 1 81 ? 4.519 5.483 -12.285 1.00 64.75 81 TRP A O 1
ATOM 613 N N . TYR A 1 82 ? 4.137 3.556 -11.224 1.00 65.31 82 TYR A N 1
ATOM 614 C CA . TYR A 1 82 ? 2.808 3.370 -11.797 1.00 65.31 82 TYR A CA 1
ATOM 615 C C . TYR A 1 82 ? 1.729 4.140 -11.021 1.00 65.31 82 TYR A C 1
ATOM 617 O O . TYR A 1 82 ? 1.343 3.748 -9.919 1.00 65.31 82 TYR A O 1
ATOM 625 N N . ALA A 1 83 ? 1.206 5.219 -11.615 1.00 65.50 83 ALA A N 1
ATOM 626 C CA . ALA A 1 83 ? 0.222 6.117 -10.995 1.00 65.50 83 ALA A CA 1
ATOM 627 C C . ALA A 1 83 ? -1.020 5.389 -10.437 1.00 65.50 83 ALA A C 1
ATOM 629 O O . ALA A 1 83 ? -1.441 5.657 -9.315 1.00 65.50 83 ALA A O 1
ATOM 630 N N . MET A 1 84 ? -1.543 4.390 -11.156 1.00 69.31 84 MET A N 1
ATOM 631 C CA . MET A 1 84 ? -2.716 3.620 -10.717 1.00 69.31 84 MET A CA 1
ATOM 632 C C . MET A 1 84 ? -2.452 2.797 -9.444 1.00 69.31 84 MET A C 1
ATOM 634 O O . MET A 1 84 ? -3.357 2.590 -8.637 1.00 69.31 84 MET A O 1
ATOM 638 N N . GLY A 1 85 ? -1.215 2.337 -9.229 1.00 70.19 85 GLY A N 1
ATOM 639 C CA . GLY A 1 85 ? -0.868 1.614 -8.006 1.00 70.19 85 GLY A CA 1
ATOM 640 C C . GLY A 1 85 ? -0.878 2.526 -6.777 1.00 70.19 85 GLY A C 1
ATOM 641 O O . GLY A 1 85 ? -1.297 2.098 -5.704 1.00 70.19 85 GLY A O 1
ATOM 642 N N . MET A 1 86 ? -0.510 3.800 -6.938 1.00 78.62 86 MET A N 1
ATOM 643 C CA . MET A 1 86 ? -0.597 4.785 -5.856 1.00 78.62 86 MET A CA 1
ATOM 644 C C . MET A 1 86 ? -2.032 5.097 -5.447 1.00 78.62 86 MET A C 1
ATOM 646 O O . MET A 1 86 ? -2.309 5.224 -4.253 1.00 78.62 86 MET A O 1
ATOM 650 N N . ASP A 1 87 ? -2.955 5.176 -6.404 1.00 81.19 87 ASP A N 1
ATOM 651 C CA . ASP A 1 87 ? -4.372 5.392 -6.097 1.00 81.19 87 ASP A CA 1
ATOM 652 C C . ASP A 1 87 ? -4.949 4.239 -5.268 1.00 81.19 87 ASP A C 1
ATOM 654 O O . ASP A 1 87 ? -5.708 4.471 -4.325 1.00 81.19 87 ASP A O 1
ATOM 658 N N . ARG A 1 88 ? -4.514 3.001 -5.536 1.00 80.19 88 ARG A N 1
ATOM 659 C CA . ARG A 1 88 ? -4.915 1.828 -4.745 1.00 80.19 88 ARG A CA 1
ATOM 660 C C . ARG A 1 88 ? -4.360 1.847 -3.329 1.00 80.19 88 ARG A C 1
ATOM 662 O O . ARG A 1 88 ? -5.110 1.583 -2.395 1.00 80.19 88 ARG A O 1
ATOM 669 N N . VAL A 1 89 ? -3.099 2.233 -3.135 1.00 83.75 89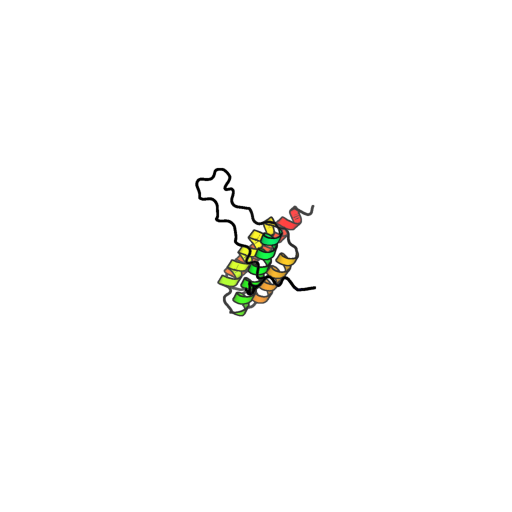 VAL A N 1
ATOM 670 C CA . VAL A 1 89 ? -2.542 2.377 -1.776 1.00 83.75 89 VAL A CA 1
ATOM 671 C C . VAL A 1 89 ? -3.273 3.479 -0.993 1.00 83.75 89 VAL A C 1
ATOM 673 O O . VAL A 1 89 ? -3.563 3.310 0.191 1.00 83.75 89 VAL A O 1
ATOM 676 N N . ARG A 1 90 ? -3.643 4.588 -1.647 1.00 85.44 90 ARG A N 1
ATOM 677 C CA . ARG A 1 90 ? -4.438 5.660 -1.020 1.00 85.44 90 ARG A CA 1
ATOM 678 C C . ARG A 1 90 ? -5.849 5.206 -0.638 1.00 85.44 90 ARG A C 1
ATOM 680 O O . ARG A 1 90 ? -6.370 5.662 0.378 1.00 85.44 90 ARG A O 1
ATOM 687 N N . GLU A 1 91 ? -6.469 4.335 -1.430 1.00 86.75 91 GLU A N 1
ATOM 688 C CA . GLU A 1 91 ? -7.763 3.724 -1.097 1.00 86.75 91 GLU A CA 1
ATOM 689 C C . GLU A 1 91 ? -7.657 2.835 0.149 1.00 86.75 91 GLU A C 1
ATOM 691 O O . GLU A 1 91 ? -8.421 3.013 1.094 1.00 86.75 91 GLU A O 1
ATOM 696 N N . VAL A 1 92 ? -6.640 1.969 0.214 1.00 87.38 92 VAL A N 1
ATOM 697 C CA . VAL A 1 92 ? -6.364 1.124 1.392 1.00 87.38 92 VAL A CA 1
ATOM 698 C C . VAL A 1 92 ? -6.140 1.976 2.641 1.00 87.38 92 VAL A C 1
ATOM 700 O O . VAL A 1 92 ? -6.635 1.671 3.727 1.00 87.38 92 VAL A O 1
ATOM 703 N N . ARG A 1 93 ? -5.424 3.098 2.508 1.00 89.25 93 ARG A N 1
ATOM 704 C CA . ARG A 1 93 ? -5.233 4.004 3.641 1.00 89.25 93 ARG A CA 1
ATOM 705 C C . ARG A 1 93 ? -6.553 4.609 4.132 1.00 89.25 93 ARG A C 1
ATOM 707 O O . ARG A 1 93 ? -6.732 4.745 5.345 1.00 89.25 93 ARG A O 1
ATOM 714 N N . ARG A 1 94 ? -7.474 4.948 3.221 1.00 88.88 94 ARG A N 1
ATOM 715 C CA . ARG A 1 94 ? -8.821 5.428 3.573 1.00 88.88 94 ARG A CA 1
ATOM 716 C C . ARG A 1 94 ? -9.641 4.351 4.282 1.00 88.88 94 ARG A C 1
ATOM 718 O O . ARG A 1 94 ? -10.268 4.669 5.287 1.00 88.88 94 ARG A O 1
ATOM 725 N N . SER A 1 95 ? -9.584 3.091 3.846 1.00 86.50 95 SER A N 1
ATOM 726 C CA . SER A 1 95 ? -10.279 1.993 4.540 1.00 86.50 95 SER A CA 1
ATOM 727 C C . SER A 1 95 ? -9.711 1.706 5.933 1.00 86.50 95 SER A C 1
ATOM 729 O O . SER A 1 95 ? -10.443 1.268 6.812 1.00 86.50 95 SER A O 1
ATOM 731 N N . LEU A 1 96 ? -8.430 2.009 6.170 1.00 87.31 96 LEU A N 1
ATOM 732 C CA . LEU A 1 96 ? -7.786 1.889 7.484 1.00 87.31 96 LEU A CA 1
ATOM 733 C C . LEU A 1 96 ? -8.062 3.073 8.429 1.00 87.31 96 LEU A C 1
ATOM 735 O O . LEU A 1 96 ? -7.519 3.102 9.5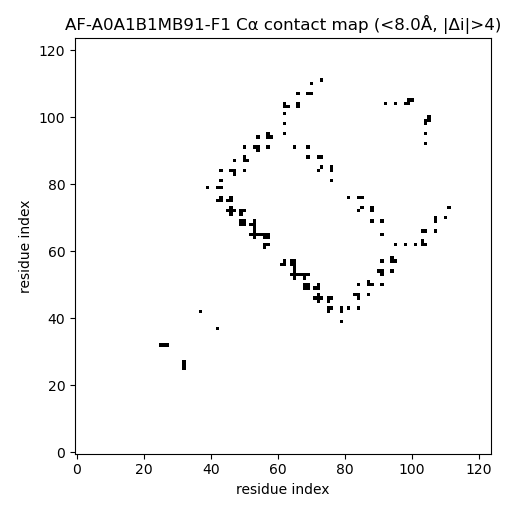32 1.00 87.31 96 LEU A O 1
ATOM 739 N N . ALA A 1 97 ? -8.902 4.045 8.050 1.00 88.50 97 ALA A N 1
ATOM 740 C CA . ALA A 1 97 ? -9.259 5.173 8.918 1.00 88.50 97 ALA A CA 1
ATOM 741 C C . ALA A 1 97 ? -9.770 4.757 10.318 1.00 88.50 97 ALA A C 1
ATOM 743 O O . ALA A 1 97 ? -9.279 5.323 11.293 1.00 88.50 97 ALA A O 1
ATOM 744 N N . PRO A 1 98 ? -10.633 3.732 10.484 1.00 88.56 98 PRO A N 1
ATOM 745 C CA . PRO A 1 98 ? -11.067 3.278 11.812 1.00 88.56 98 PRO A CA 1
ATOM 746 C C . PRO A 1 98 ? -9.921 2.756 12.694 1.00 88.56 98 PRO A C 1
ATOM 748 O O . PRO A 1 98 ? -10.000 2.815 13.917 1.00 88.56 98 PRO A O 1
ATOM 751 N N . HIS A 1 99 ? -8.835 2.287 12.073 1.00 86.62 99 HIS A N 1
ATOM 752 C CA . HIS A 1 99 ? -7.644 1.754 12.733 1.00 86.62 99 HIS A CA 1
ATOM 753 C C . HIS A 1 99 ? -6.490 2.771 12.771 1.00 86.62 99 HIS A C 1
ATOM 755 O O . HIS A 1 99 ? -5.347 2.402 13.011 1.00 86.62 99 HIS A O 1
ATOM 761 N N . GLN A 1 100 ? -6.757 4.069 12.570 1.00 84.69 100 GLN A N 1
ATOM 762 C CA . GLN A 1 100 ? -5.734 5.128 12.511 1.00 84.69 100 GLN A CA 1
ATOM 763 C C . GLN A 1 100 ? -4.822 5.218 13.745 1.00 84.69 100 GLN A C 1
ATOM 765 O O . GLN A 1 100 ? -3.719 5.760 13.675 1.00 84.69 100 GLN A O 1
ATOM 770 N N . HIS A 1 101 ? -5.286 4.727 14.893 1.00 87.44 101 HIS A N 1
ATOM 771 C CA . HIS A 1 101 ? -4.511 4.732 16.127 1.00 87.44 101 HIS A CA 1
ATOM 772 C C . HIS A 1 101 ? -3.525 3.567 16.209 1.00 87.44 101 HIS A C 1
ATOM 774 O O . HIS A 1 101 ? -2.621 3.625 17.042 1.00 87.44 101 HIS A O 1
ATOM 780 N N . GLU A 1 102 ? -3.642 2.562 15.344 1.00 89.88 102 GLU A N 1
ATOM 781 C CA . GLU A 1 102 ? -2.731 1.428 15.320 1.00 89.88 102 GLU A CA 1
ATOM 782 C C . GLU A 1 102 ? -1.342 1.838 14.846 1.00 89.88 102 GLU A C 1
ATOM 784 O O . GLU A 1 102 ? -1.168 2.661 13.942 1.00 89.88 102 GLU A O 1
ATOM 789 N N . ARG A 1 103 ? -0.324 1.232 15.458 1.00 89.31 103 ARG A N 1
ATOM 790 C CA . ARG A 1 103 ? 1.074 1.519 15.129 1.00 89.31 103 ARG A CA 1
ATOM 791 C C . ARG A 1 103 ? 1.386 1.213 13.662 1.00 89.31 103 ARG A C 1
ATOM 793 O O . ARG A 1 103 ? 2.067 2.006 13.021 1.00 89.31 103 A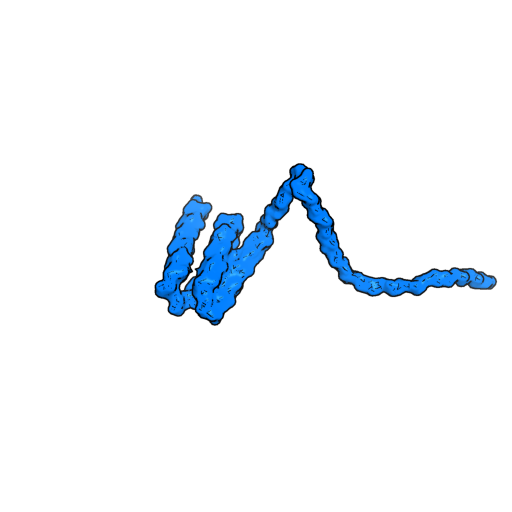RG A O 1
ATOM 800 N N . CYS A 1 104 ? 0.851 0.116 13.126 1.00 88.19 104 CYS A N 1
ATOM 801 C CA . CYS A 1 104 ? 1.068 -0.283 11.736 1.00 88.19 104 CYS A CA 1
ATOM 802 C C . CYS A 1 104 ? 0.541 0.757 10.732 1.00 88.19 104 CYS A C 1
ATOM 804 O O . CYS A 1 104 ? 1.191 1.015 9.720 1.00 88.19 104 CYS A O 1
ATOM 806 N N . VAL A 1 105 ? -0.587 1.408 11.037 1.00 87.81 105 VAL A N 1
ATOM 807 C CA . VAL A 1 105 ? -1.182 2.441 10.176 1.00 87.81 105 VAL A CA 1
ATOM 808 C C . VAL A 1 105 ? -0.354 3.724 10.213 1.00 87.81 105 VAL A C 1
ATOM 810 O O . VAL A 1 105 ? -0.140 4.337 9.171 1.00 87.81 105 VAL A O 1
ATOM 813 N N . ARG A 1 106 ? 0.187 4.095 11.381 1.00 89.25 106 ARG A N 1
ATOM 814 C CA . ARG A 1 106 ? 1.109 5.240 11.499 1.00 89.25 106 ARG A CA 1
ATOM 815 C C . ARG A 1 106 ? 2.412 5.003 10.734 1.00 89.25 106 ARG A C 1
ATOM 817 O O . ARG A 1 106 ? 2.857 5.876 10.003 1.00 89.25 106 ARG A O 1
ATOM 824 N N . GLU A 1 107 ? 2.986 3.805 10.843 1.00 88.31 107 GLU A N 1
ATOM 825 C CA . GLU A 1 107 ? 4.191 3.435 10.088 1.00 88.31 107 GLU A CA 1
ATOM 826 C C . GLU A 1 107 ? 3.935 3.431 8.569 1.00 88.31 107 GLU A C 1
ATOM 828 O O . GLU A 1 107 ? 4.809 3.819 7.792 1.00 88.31 107 GLU A O 1
ATOM 833 N N . LEU A 1 108 ? 2.732 3.034 8.131 1.00 87.81 108 LEU A N 1
ATOM 834 C CA . LEU A 1 108 ? 2.311 3.151 6.733 1.00 87.81 108 LEU A CA 1
ATOM 835 C C . LEU A 1 108 ? 2.212 4.621 6.288 1.00 87.81 108 LEU A C 1
ATOM 837 O O . LEU A 1 108 ? 2.663 4.949 5.189 1.00 87.81 108 LEU A O 1
ATOM 841 N N . ASP A 1 109 ? 1.666 5.500 7.130 1.00 88.50 109 ASP A N 1
ATOM 842 C CA . ASP A 1 109 ? 1.560 6.939 6.857 1.00 88.50 109 ASP A CA 1
ATOM 843 C C . ASP A 1 109 ? 2.919 7.622 6.718 1.00 88.50 109 ASP A C 1
ATOM 845 O O . ASP A 1 109 ? 3.140 8.355 5.751 1.00 88.50 109 ASP A O 1
ATOM 849 N N . ASP A 1 110 ? 3.852 7.338 7.627 1.00 88.25 110 ASP A N 1
ATOM 850 C CA . ASP A 1 110 ? 5.216 7.873 7.566 1.00 88.25 110 ASP A CA 1
ATOM 851 C C . ASP A 1 110 ? 5.892 7.493 6.242 1.00 88.25 110 ASP A C 1
ATOM 853 O O . ASP A 1 110 ? 6.553 8.305 5.584 1.00 88.25 110 ASP A O 1
ATOM 857 N N . ARG A 1 111 ? 5.668 6.253 5.799 1.00 84.75 111 ARG A N 1
ATOM 858 C CA . ARG A 1 111 ? 6.211 5.727 4.545 1.00 84.75 111 ARG A CA 1
ATOM 859 C C . ARG A 1 111 ? 5.555 6.370 3.323 1.00 84.75 111 ARG A C 1
ATOM 861 O O . ARG A 1 111 ? 6.257 6.712 2.374 1.00 84.75 111 ARG A O 1
ATOM 868 N N . LEU A 1 112 ? 4.241 6.600 3.355 1.00 84.56 112 LEU A N 1
ATOM 869 C CA . LEU A 1 112 ? 3.509 7.336 2.317 1.00 84.56 112 LEU A CA 1
ATOM 870 C C . LEU A 1 112 ? 3.987 8.786 2.187 1.00 84.56 112 LEU A C 1
ATOM 872 O O . LEU A 1 112 ? 4.160 9.285 1.070 1.00 84.56 112 LEU A O 1
ATOM 876 N N . TYR A 1 113 ? 4.231 9.452 3.314 1.00 83.31 113 TYR A N 1
ATOM 877 C CA . TYR A 1 113 ? 4.766 10.809 3.337 1.00 83.31 113 TYR A CA 1
ATOM 878 C C . TYR A 1 113 ? 6.188 10.863 2.756 1.00 83.31 113 TYR A C 1
ATOM 880 O O . TYR A 1 113 ? 6.484 11.688 1.883 1.00 83.31 113 TYR A O 1
ATOM 888 N N . GLY A 1 114 ? 7.051 9.924 3.159 1.00 80.25 114 GLY A N 1
ATOM 889 C CA . GLY A 1 114 ? 8.388 9.765 2.585 1.00 80.25 114 GLY A CA 1
ATOM 890 C C . GLY A 1 114 ? 8.349 9.551 1.069 1.00 80.25 114 GLY A C 1
ATOM 891 O O . GLY A 1 114 ? 9.071 10.215 0.327 1.00 80.25 114 GLY A O 1
ATOM 892 N N . TRP A 1 115 ? 7.431 8.711 0.590 1.00 76.44 115 TRP A N 1
ATOM 893 C CA . TRP A 1 115 ? 7.275 8.413 -0.833 1.00 76.44 115 TRP A CA 1
ATOM 894 C C . TRP A 1 115 ? 6.831 9.632 -1.658 1.00 76.44 115 TRP A C 1
ATOM 896 O O . TRP A 1 115 ? 7.397 9.895 -2.718 1.00 76.44 115 TRP A O 1
ATOM 906 N N . SER A 1 116 ? 5.888 10.437 -1.152 1.00 68.75 116 SER A N 1
ATOM 907 C CA . SER A 1 116 ? 5.489 11.712 -1.779 1.00 68.75 116 SER A CA 1
ATOM 908 C C . SER A 1 116 ? 6.684 12.654 -1.979 1.00 68.75 116 SER A C 1
ATOM 910 O O . SER A 1 116 ? 6.822 13.309 -3.018 1.00 68.75 116 SER A O 1
ATOM 912 N N . THR A 1 117 ? 7.591 12.674 -1.001 1.00 70.94 117 THR A N 1
ATOM 913 C CA . THR A 1 117 ? 8.814 13.482 -1.035 1.00 70.94 117 THR A CA 1
ATOM 914 C C . THR A 1 117 ? 9.794 12.964 -2.094 1.00 70.94 117 THR A C 1
ATOM 916 O O . THR A 1 117 ? 10.304 13.749 -2.893 1.00 70.94 117 THR A O 1
ATOM 919 N N . THR A 1 118 ? 9.995 11.643 -2.164 1.00 68.44 118 THR A N 1
ATOM 920 C CA . THR A 1 118 ? 10.844 10.981 -3.171 1.00 68.44 118 THR A CA 1
ATOM 921 C C . THR A 1 118 ? 10.339 11.215 -4.595 1.00 68.44 118 THR A C 1
ATOM 923 O O . THR A 1 118 ? 11.124 11.558 -5.478 1.00 68.44 118 THR A O 1
ATOM 926 N N . VAL A 1 119 ? 9.029 11.097 -4.833 1.00 65.19 119 VAL A N 1
ATOM 927 C CA . VAL A 1 119 ? 8.441 11.377 -6.153 1.00 65.19 119 VAL A CA 1
ATOM 928 C C . VAL A 1 119 ? 8.612 12.840 -6.546 1.00 65.19 119 VAL A C 1
ATOM 930 O O . VAL A 1 119 ? 9.054 13.121 -7.656 1.00 65.19 119 VAL A O 1
ATOM 933 N N . SER A 1 120 ? 8.340 13.766 -5.625 1.00 57.44 120 SER A N 1
ATOM 934 C CA . SER A 1 120 ? 8.477 15.210 -5.868 1.00 57.44 120 SER A CA 1
ATOM 935 C C . SER A 1 120 ? 9.924 15.648 -6.135 1.00 57.44 120 SER A C 1
ATOM 937 O O . SER A 1 120 ? 10.162 16.685 -6.756 1.00 57.44 120 SER A O 1
ATOM 939 N N . ALA A 1 121 ? 10.906 14.894 -5.634 1.00 61.56 121 ALA A N 1
ATOM 940 C CA . ALA A 1 121 ? 12.322 15.133 -5.894 1.00 61.56 121 ALA A CA 1
ATOM 941 C C . ALA A 1 121 ? 12.757 14.652 -7.289 1.00 61.56 121 ALA A C 1
ATOM 943 O O . ALA A 1 121 ? 13.658 15.246 -7.870 1.00 61.56 121 ALA A O 1
ATOM 944 N N . LEU A 1 122 ? 12.117 13.608 -7.825 1.00 59.03 122 LEU A N 1
ATOM 945 C CA . LEU A 1 122 ? 12.448 13.018 -9.127 1.00 59.03 122 LEU A CA 1
ATOM 946 C C . LEU A 1 122 ? 11.687 13.650 -10.303 1.00 59.03 122 LEU A C 1
ATOM 948 O O . LEU A 1 122 ? 12.081 13.472 -11.451 1.00 59.03 122 LEU A O 1
ATOM 952 N N . SER A 1 123 ? 10.625 14.410 -10.034 1.00 55.66 123 SER A N 1
ATOM 953 C CA . SER A 1 123 ? 9.825 15.126 -11.036 1.00 55.66 123 SER A CA 1
ATOM 954 C C . SER A 1 123 ? 10.300 16.563 -11.324 1.00 55.66 123 SER A C 1
ATOM 956 O O . SER A 1 123 ? 9.495 17.376 -11.779 1.00 55.66 123 SER A O 1
ATOM 958 N N . ARG A 1 124 ? 11.551 16.911 -11.000 1.00 47.97 124 ARG A N 1
ATOM 959 C CA . ARG A 1 124 ? 12.107 18.271 -11.084 1.00 47.97 124 ARG A CA 1
ATOM 960 C C . ARG A 1 124 ? 13.297 18.313 -1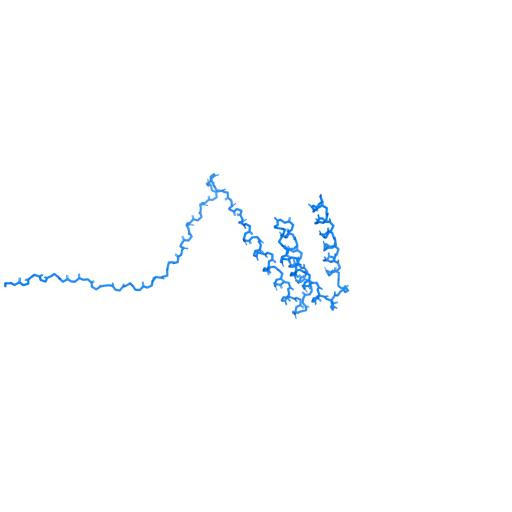2.033 1.00 47.97 124 ARG A C 1
ATOM 962 O O . ARG A 1 124 ? 13.387 19.306 -12.783 1.00 47.97 124 ARG A O 1
#

pLDDT: mean 70.36, std 17.04, range [36.09, 91.06]

Mean predicted aligned error: 15.15 Å

Sequence (124 aa):
MARLVQPGAARGLQGQHAVEGRPPAPGPRDPAWRPRRPGPERREAATVILGDLAAVEAAASDPEAACRYAVRALDQLERTWYAMGMDRVREVRRSLAPHQHERCVRELDDRLYGWSTTVSALSR

Nearest PDB structures (foldseek):
  8gac-assembly1_A  TM=7.272E-01  e=8.266E-01  synthetic construct
  4i1a-assembly3_A  TM=6.576E-01  e=2.290E+00  Bacillus subtilis subsp. subtilis str. 168
  8fiq-assembly1_A  TM=6.673E-01  e=2.549E+00  synthetic construct
  5cwl-assembly2_B  TM=5.862E-01  e=1.848E+00  synthetic construct
  6w2r-assembly4_D  TM=6.077E-01  e=4.852E+00  synthetic construct

Foldseek 3Di:
DDDDDDDDDDDDDDDPPCPPPDPPDPDPPDPPDDPPDDDLVVLLVLLVVLLVQLQVCLVVVNNQSSLVSLVVSLVSCVVNVDPVSLVSSVVSLVSCVVVCVDPSSVVSVVSNVVSVVVVVVVVD

Radius of gyration: 25.71 Å; Cα contacts (8 Å, |Δi|>4): 90; chains: 1; bounding box: 42×67×81 Å

Solvent-accessible surface area (backbone atoms only — not comparable to full-atom values): 7592 Å² total; per-residue (Å²): 136,83,86,84,86,84,83,89,80,93,74,89,76,81,75,96,67,85,73,80,73,74,73,80,77,80,59,101,80,47,90,81,73,62,85,79,74,78,53,69,72,59,49,54,50,47,20,45,54,26,22,53,52,12,39,52,28,36,74,68,72,34,57,63,61,13,38,55,26,37,52,55,20,50,66,44,36,80,76,64,73,48,67,70,43,53,55,38,44,53,50,37,54,58,64,37,53,92,48,54,87,40,67,52,48,47,55,48,47,56,50,52,54,52,48,55,52,55,52,64,64,72,75,111

Organism: Streptomyces lincolnensis (NCBI:txid1915)